Protein AF-A0A2D9CBC2-F1 (afdb_monomer_lite)

Structure (mmCIF, N/CA/C/O backbone):
data_AF-A0A2D9CBC2-F1
#
_entry.id   AF-A0A2D9CBC2-F1
#
loop_
_atom_site.group_PDB
_atom_site.id
_atom_site.type_symbol
_atom_site.label_atom_id
_atom_site.label_alt_id
_atom_site.label_comp_id
_atom_site.label_asym_id
_atom_site.label_entity_id
_atom_site.label_seq_id
_atom_site.pdbx_PDB_ins_code
_atom_site.Cartn_x
_atom_site.Cartn_y
_atom_site.Cartn_z
_atom_site.occupancy
_atom_site.B_iso_or_equiv
_atom_site.auth_seq_id
_atom_site.auth_comp_id
_atom_site.auth_asym_id
_atom_site.auth_atom_id
_atom_site.pdbx_PDB_model_num
ATOM 1 N N . MET A 1 1 ? 26.531 -27.085 -34.785 1.00 40.94 1 MET A N 1
ATOM 2 C CA . MET A 1 1 ? 26.119 -25.668 -34.708 1.00 40.94 1 MET A CA 1
ATOM 3 C C . MET A 1 1 ? 25.282 -25.502 -33.452 1.00 40.94 1 MET A C 1
ATOM 5 O O . MET A 1 1 ? 24.165 -26.002 -33.411 1.00 40.94 1 MET A O 1
ATOM 9 N N . GLU A 1 2 ? 25.852 -24.917 -32.402 1.00 42.22 2 GLU A N 1
ATOM 10 C CA . GLU A 1 2 ? 25.152 -24.679 -31.136 1.00 42.22 2 GLU A CA 1
ATOM 11 C C . GLU A 1 2 ? 24.085 -23.593 -31.327 1.00 42.22 2 GLU A C 1
ATOM 13 O O . GLU A 1 2 ? 24.379 -22.497 -31.806 1.00 42.22 2 GLU A O 1
ATOM 18 N N . LYS A 1 3 ? 22.829 -23.893 -30.980 1.00 50.03 3 LYS A N 1
ATOM 19 C CA . LYS A 1 3 ? 21.756 -22.894 -30.941 1.00 50.03 3 LYS A CA 1
ATOM 20 C C . LYS A 1 3 ? 21.967 -22.030 -29.696 1.00 50.03 3 LYS A C 1
ATOM 22 O O . LYS A 1 3 ? 21.582 -22.435 -28.604 1.00 50.03 3 LYS A O 1
ATOM 27 N N . LYS A 1 4 ? 22.588 -20.856 -29.845 1.00 57.47 4 LYS A N 1
ATOM 28 C CA . LYS A 1 4 ? 22.591 -19.839 -28.783 1.00 57.47 4 LYS A CA 1
ATOM 29 C C . LYS A 1 4 ? 21.155 -19.369 -28.552 1.00 57.47 4 LYS A C 1
ATOM 31 O O . LYS A 1 4 ? 20.508 -18.878 -29.474 1.00 57.47 4 LYS A O 1
ATOM 36 N N . ALA A 1 5 ? 20.659 -19.543 -27.331 1.00 59.41 5 ALA A N 1
ATOM 37 C CA . ALA A 1 5 ? 19.446 -18.879 -26.882 1.00 59.41 5 ALA A CA 1
ATOM 38 C C . ALA A 1 5 ? 19.767 -17.385 -26.731 1.00 59.41 5 ALA A C 1
ATOM 40 O O . ALA A 1 5 ? 20.546 -17.011 -25.858 1.00 59.41 5 ALA A O 1
ATOM 41 N N . PHE A 1 6 ? 19.237 -16.555 -27.626 1.00 63.00 6 PHE A N 1
ATOM 42 C CA . PHE A 1 6 ? 19.355 -15.101 -27.523 1.00 63.00 6 PHE A CA 1
ATOM 43 C C . PHE A 1 6 ? 18.463 -14.607 -26.383 1.00 63.00 6 PHE A C 1
ATOM 45 O O . PHE A 1 6 ? 17.301 -15.015 -26.294 1.00 63.00 6 PHE A O 1
ATOM 52 N N . SER A 1 7 ? 18.996 -13.748 -25.513 1.00 67.88 7 SER A N 1
ATOM 53 C CA . SER A 1 7 ? 18.187 -13.084 -24.495 1.00 67.88 7 SER A CA 1
ATOM 54 C C . SER A 1 7 ? 17.450 -11.909 -25.134 1.00 67.88 7 SER A C 1
ATOM 56 O O . SER A 1 7 ? 17.973 -11.239 -26.022 1.00 67.88 7 SER A O 1
ATOM 58 N N . PHE A 1 8 ? 16.239 -11.600 -24.665 1.00 66.19 8 PHE A N 1
ATOM 59 C CA . PHE A 1 8 ? 15.507 -10.407 -25.115 1.00 66.19 8 PHE A CA 1
ATOM 60 C C . PHE A 1 8 ? 16.231 -9.092 -24.776 1.00 66.19 8 PHE A C 1
ATOM 62 O O . PHE A 1 8 ? 15.882 -8.045 -25.320 1.00 66.19 8 PHE A O 1
ATOM 69 N N . ASP A 1 9 ? 17.238 -9.141 -23.902 1.00 70.81 9 ASP A N 1
ATOM 70 C CA . ASP A 1 9 ? 18.094 -8.002 -23.568 1.00 70.81 9 ASP A CA 1
ATOM 71 C C . ASP A 1 9 ? 19.150 -7.684 -24.633 1.00 70.81 9 ASP A C 1
ATOM 73 O O . ASP A 1 9 ? 19.670 -6.570 -24.639 1.00 70.81 9 ASP A O 1
ATOM 77 N N . ASP A 1 10 ? 19.409 -8.611 -25.559 1.00 74.81 10 ASP A N 1
ATOM 78 C CA . ASP A 1 10 ? 20.384 -8.438 -26.643 1.00 74.81 10 ASP A CA 1
ATOM 79 C C . ASP A 1 10 ? 19.825 -7.612 -27.818 1.00 74.81 10 ASP A C 1
ATOM 81 O O . ASP A 1 10 ? 20.557 -7.258 -28.743 1.00 74.81 10 ASP A O 1
ATOM 85 N N . PHE A 1 11 ? 18.523 -7.306 -27.800 1.00 75.88 11 PHE A N 1
ATOM 86 C CA . PHE A 1 11 ? 17.831 -6.603 -28.878 1.00 75.88 11 PHE A CA 1
ATOM 87 C C . PHE A 1 11 ? 17.501 -5.155 -28.503 1.00 75.88 11 PHE A C 1
ATOM 89 O O . PHE A 1 11 ? 17.038 -4.856 -27.398 1.00 75.88 11 PHE A O 1
ATOM 96 N N . ASP A 1 12 ? 17.692 -4.248 -29.464 1.00 76.44 12 ASP A N 1
ATOM 97 C CA . ASP A 1 12 ? 17.275 -2.854 -29.337 1.00 76.44 12 ASP A CA 1
ATOM 98 C C . ASP A 1 12 ? 15.739 -2.698 -29.387 1.00 76.44 12 ASP A C 1
ATOM 100 O O . ASP A 1 12 ? 14.984 -3.602 -29.765 1.00 76.44 12 ASP A O 1
ATOM 104 N N . ALA A 1 13 ? 15.254 -1.524 -28.972 1.00 73.62 13 ALA A N 1
ATOM 105 C CA . ALA A 1 13 ? 13.820 -1.250 -28.874 1.00 73.62 13 ALA A CA 1
ATOM 106 C C . ALA A 1 13 ? 13.097 -1.323 -30.233 1.00 73.62 13 ALA A C 1
ATOM 108 O O . ALA A 1 13 ? 11.936 -1.739 -30.290 1.00 73.62 13 ALA A O 1
ATOM 109 N N . ASP A 1 14 ? 13.777 -0.961 -31.322 1.00 78.94 14 ASP A N 1
ATOM 110 C CA . ASP A 1 14 ? 13.211 -0.983 -32.671 1.00 78.94 14 ASP A CA 1
ATOM 111 C C . ASP A 1 14 ? 13.079 -2.410 -33.218 1.00 78.94 14 ASP A C 1
ATOM 113 O O . ASP A 1 14 ? 12.090 -2.737 -33.880 1.00 78.94 14 ASP A O 1
ATOM 117 N N . THR A 1 15 ? 14.025 -3.289 -32.899 1.00 80.62 15 THR A N 1
ATOM 118 C CA . THR A 1 15 ? 14.014 -4.707 -33.273 1.00 80.62 15 THR A CA 1
ATOM 119 C C . THR A 1 15 ? 12.951 -5.462 -32.485 1.00 80.62 15 THR A C 1
ATOM 121 O O . THR A 1 15 ? 12.180 -6.225 -33.066 1.00 80.62 15 THR A O 1
ATOM 124 N N . LEU A 1 16 ? 12.809 -5.173 -31.188 1.00 79.56 16 LEU A N 1
ATOM 125 C CA . LEU A 1 16 ? 11.725 -5.708 -30.358 1.00 79.56 16 LEU A CA 1
ATOM 126 C C . LEU A 1 16 ? 10.341 -5.281 -30.875 1.00 79.56 16 LEU A C 1
ATOM 128 O O . LEU A 1 16 ? 9.439 -6.113 -31.004 1.00 79.56 16 LEU A O 1
ATOM 132 N N . ARG A 1 17 ? 10.188 -4.010 -31.278 1.00 78.75 17 ARG A N 1
ATOM 133 C CA . ARG A 1 17 ? 8.948 -3.496 -31.879 1.00 78.75 17 ARG A CA 1
ATOM 134 C C . ARG A 1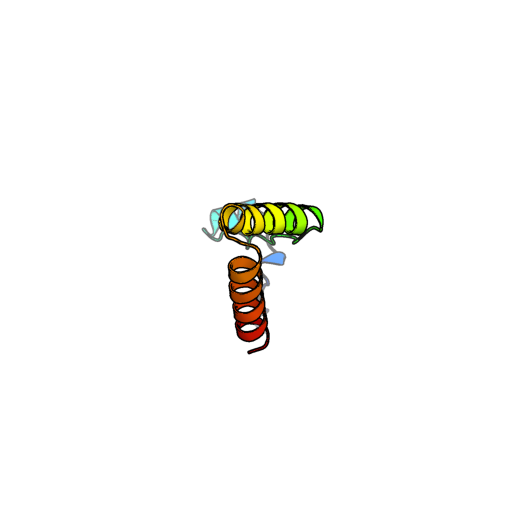 17 ? 8.603 -4.198 -33.194 1.00 78.75 17 ARG A C 1
ATOM 136 O O . ARG A 1 17 ? 7.440 -4.530 -33.406 1.00 78.75 17 ARG A O 1
ATOM 143 N N . LYS A 1 18 ? 9.593 -4.450 -34.057 1.00 83.31 18 LYS A N 1
ATOM 144 C CA . LYS A 1 18 ? 9.408 -5.188 -35.323 1.00 83.31 18 LYS A CA 1
ATOM 145 C C . LYS A 1 18 ? 9.030 -6.657 -35.106 1.00 83.31 18 LYS A C 1
ATOM 147 O O . LYS A 1 18 ? 8.303 -7.210 -35.922 1.00 83.31 18 LYS A O 1
ATOM 152 N N . MET A 1 19 ? 9.472 -7.267 -34.004 1.00 80.25 19 MET A N 1
ATOM 153 C CA . MET A 1 19 ? 9.100 -8.635 -33.613 1.00 80.25 19 MET A CA 1
ATOM 154 C C . MET A 1 19 ? 7.756 -8.720 -32.868 1.00 80.25 19 MET A C 1
ATOM 156 O O . MET A 1 19 ? 7.322 -9.814 -32.520 1.00 80.25 19 MET A O 1
ATOM 160 N N . GLY A 1 20 ? 7.092 -7.587 -32.604 1.00 78.00 20 GLY A N 1
ATOM 161 C CA . GLY A 1 20 ? 5.835 -7.550 -31.848 1.00 78.00 20 GLY A CA 1
ATOM 162 C C . GLY A 1 20 ? 5.995 -7.872 -30.358 1.00 78.00 20 GLY A C 1
ATOM 163 O O . GLY A 1 20 ? 5.005 -8.135 -29.678 1.00 78.00 20 GLY A O 1
ATOM 164 N N . VAL A 1 21 ? 7.226 -7.847 -29.838 1.00 76.06 21 VAL A N 1
ATOM 165 C CA . VAL A 1 21 ? 7.537 -8.162 -28.441 1.00 76.06 21 VAL A CA 1
ATOM 166 C C . VAL A 1 21 ? 7.773 -6.858 -27.688 1.00 76.06 21 VAL A C 1
ATOM 168 O O . VAL A 1 21 ? 8.671 -6.085 -28.012 1.00 76.06 21 VAL A O 1
ATOM 171 N N . ALA A 1 22 ? 6.966 -6.587 -26.664 1.00 69.81 22 ALA A N 1
ATOM 172 C CA . ALA A 1 22 ? 7.205 -5.454 -25.776 1.00 69.81 22 ALA A CA 1
ATOM 173 C C . ALA A 1 22 ? 8.274 -5.825 -24.742 1.00 69.81 22 ALA A C 1
ATOM 175 O O . ALA A 1 22 ? 8.177 -6.875 -24.103 1.00 69.81 22 ALA A O 1
ATOM 176 N N . LYS A 1 23 ? 9.270 -4.951 -24.537 1.00 69.50 23 LYS A N 1
ATOM 177 C CA . LYS A 1 23 ? 10.259 -5.164 -23.475 1.00 69.50 23 LYS A CA 1
ATOM 178 C C . LYS A 1 23 ? 9.537 -5.236 -22.119 1.00 69.50 23 LYS A C 1
ATOM 180 O O . LYS A 1 23 ? 8.684 -4.378 -21.853 1.00 69.50 23 LYS A O 1
ATOM 185 N N . PRO A 1 24 ? 9.856 -6.218 -21.257 1.00 67.81 24 PRO A N 1
ATOM 186 C CA . PRO A 1 24 ? 9.306 -6.274 -19.913 1.00 67.81 24 PRO A CA 1
ATOM 187 C C . PRO A 1 24 ? 9.577 -4.952 -19.198 1.00 67.81 24 PRO A C 1
ATOM 189 O O . PRO A 1 24 ? 10.717 -4.497 -19.108 1.00 67.81 24 PRO A O 1
ATOM 192 N N . ARG A 1 25 ? 8.520 -4.299 -18.710 1.00 72.50 25 ARG A N 1
ATOM 193 C CA . ARG A 1 25 ? 8.672 -3.085 -17.908 1.00 72.50 25 ARG A CA 1
ATOM 194 C C . ARG A 1 25 ? 9.250 -3.480 -16.556 1.00 72.50 25 ARG A C 1
ATOM 196 O O . ARG A 1 25 ? 8.530 -3.997 -15.706 1.00 72.50 25 ARG A O 1
ATOM 203 N N . THR A 1 26 ? 10.526 -3.198 -16.340 1.00 66.69 26 THR A N 1
ATOM 204 C CA . THR A 1 26 ? 11.135 -3.276 -15.016 1.00 66.69 26 THR A CA 1
ATOM 205 C C . THR A 1 26 ? 10.645 -2.083 -14.197 1.00 66.69 26 THR A C 1
ATOM 207 O O . THR A 1 26 ? 11.137 -0.964 -14.311 1.00 66.69 26 THR A O 1
ATOM 210 N N . LYS A 1 27 ? 9.595 -2.288 -13.393 1.00 65.62 27 LYS A N 1
ATOM 211 C CA . LYS A 1 27 ? 9.206 -1.294 -12.388 1.00 65.62 27 LYS A CA 1
ATOM 212 C C . LYS A 1 27 ? 10.216 -1.358 -11.250 1.00 65.62 27 LYS A C 1
ATOM 214 O O . LYS A 1 27 ? 10.224 -2.316 -10.484 1.00 65.62 27 LYS A O 1
ATOM 219 N N . THR A 1 28 ? 11.053 -0.337 -11.133 1.00 71.56 28 THR A N 1
ATOM 220 C CA . THR A 1 28 ? 11.879 -0.133 -9.946 1.00 71.56 28 THR A CA 1
ATOM 221 C C . THR A 1 28 ? 10.984 0.339 -8.804 1.00 71.56 28 THR A C 1
ATOM 223 O O . THR A 1 28 ? 10.412 1.431 -8.839 1.00 71.56 28 THR A O 1
ATOM 226 N N . PHE A 1 29 ? 10.830 -0.506 -7.785 1.00 72.81 29 PHE A N 1
ATOM 227 C CA . PHE A 1 29 ? 10.242 -0.088 -6.517 1.00 72.81 29 PHE A CA 1
ATOM 228 C C . PHE A 1 29 ? 11.225 0.868 -5.843 1.00 72.81 29 PHE A C 1
ATOM 230 O O . PHE A 1 29 ? 12.264 0.466 -5.333 1.00 72.81 29 PHE A O 1
ATOM 237 N N . THR A 1 30 ? 10.932 2.162 -5.932 1.00 85.75 30 THR A N 1
ATOM 238 C CA . THR A 1 30 ? 11.693 3.206 -5.244 1.00 85.75 30 THR A CA 1
ATOM 239 C C . THR A 1 30 ? 11.061 3.470 -3.879 1.00 85.75 30 THR A C 1
ATOM 241 O O . THR A 1 30 ? 9.858 3.274 -3.706 1.00 85.75 30 THR A O 1
ATOM 244 N N . ALA A 1 31 ? 11.836 3.999 -2.928 1.00 87.00 31 ALA A N 1
ATOM 245 C CA . ALA A 1 31 ? 11.312 4.401 -1.616 1.00 87.00 31 ALA A CA 1
ATOM 246 C C . ALA A 1 31 ? 10.136 5.397 -1.721 1.00 87.00 31 ALA A C 1
ATOM 248 O O . ALA A 1 31 ? 9.244 5.429 -0.877 1.00 87.00 31 ALA A O 1
ATOM 249 N N . GLU A 1 32 ? 10.102 6.206 -2.782 1.00 85.44 32 GLU A N 1
ATOM 250 C CA . GLU A 1 32 ? 8.986 7.111 -3.058 1.00 85.44 32 GLU A CA 1
ATOM 251 C C . GLU A 1 32 ? 7.711 6.363 -3.475 1.00 85.44 32 GLU A C 1
ATOM 253 O O . GLU A 1 32 ? 6.622 6.690 -3.003 1.00 85.44 32 GLU A O 1
ATOM 258 N N . HIS A 1 33 ? 7.835 5.313 -4.292 1.00 85.69 33 HIS A N 1
ATOM 259 C CA . HIS A 1 33 ? 6.699 4.456 -4.628 1.00 85.69 33 HIS A CA 1
ATOM 260 C C . HIS A 1 33 ? 6.123 3.764 -3.387 1.00 85.69 33 HIS A C 1
ATOM 262 O O . HIS A 1 33 ? 4.901 3.689 -3.253 1.00 85.69 33 HIS A O 1
ATOM 268 N N . GLU A 1 34 ? 6.972 3.314 -2.460 1.00 84.62 34 GLU A N 1
ATOM 269 C CA . GLU A 1 34 ? 6.523 2.726 -1.192 1.00 84.62 34 GLU A CA 1
ATOM 270 C C . GLU A 1 34 ? 5.755 3.734 -0.336 1.00 84.62 34 GLU A C 1
ATOM 272 O O . GLU A 1 34 ? 4.666 3.420 0.147 1.00 84.62 34 GLU A O 1
ATOM 277 N N . ARG A 1 35 ? 6.257 4.971 -0.209 1.00 85.19 35 ARG A N 1
ATOM 278 C CA . ARG A 1 35 ? 5.553 6.044 0.511 1.00 85.19 35 ARG A CA 1
ATOM 279 C C . ARG A 1 35 ? 4.176 6.319 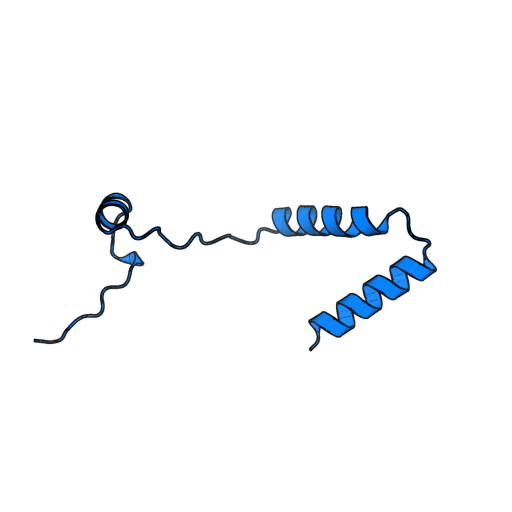-0.080 1.00 85.19 35 ARG A C 1
ATOM 281 O O . ARG A 1 35 ? 3.188 6.363 0.651 1.00 85.19 35 ARG A O 1
ATOM 288 N N . GLN A 1 36 ? 4.085 6.460 -1.399 1.00 87.44 36 GLN A N 1
ATOM 289 C CA . GLN A 1 36 ? 2.809 6.699 -2.076 1.00 87.44 36 GLN A CA 1
ATOM 290 C C . GLN A 1 36 ? 1.836 5.531 -1.898 1.00 87.44 36 GLN A C 1
ATOM 292 O O . GLN A 1 36 ? 0.634 5.743 -1.728 1.00 87.44 36 GLN A O 1
ATOM 297 N N . PHE A 1 37 ? 2.340 4.297 -1.920 1.00 87.00 37 PHE A N 1
ATOM 298 C CA . PHE A 1 37 ? 1.522 3.111 -1.699 1.00 87.00 37 PHE A CA 1
ATOM 299 C C . PHE A 1 37 ? 1.014 3.041 -0.256 1.00 87.00 37 PHE A C 1
ATOM 301 O O . PHE A 1 37 ? -0.180 2.837 -0.039 1.00 87.00 37 PHE A O 1
ATOM 308 N N . ALA A 1 38 ? 1.882 3.313 0.721 1.00 84.94 38 ALA A N 1
ATOM 309 C CA . ALA A 1 38 ? 1.510 3.392 2.128 1.00 84.94 38 ALA A CA 1
ATOM 310 C C . ALA A 1 38 ? 0.417 4.445 2.361 1.00 84.94 38 ALA A C 1
ATOM 312 O O . ALA A 1 38 ? -0.586 4.144 3.001 1.00 84.94 38 ALA A O 1
ATOM 313 N N . ILE A 1 39 ? 0.543 5.642 1.776 1.00 85.44 39 ILE A N 1
ATOM 314 C CA . ILE A 1 39 ? -0.482 6.696 1.872 1.00 85.44 39 ILE A CA 1
ATOM 315 C C . ILE A 1 39 ? -1.817 6.226 1.279 1.00 85.44 39 ILE A C 1
ATOM 317 O O . ILE A 1 39 ? -2.860 6.412 1.904 1.00 85.44 39 ILE A O 1
ATOM 321 N N . LYS A 1 40 ? -1.808 5.576 0.107 1.00 86.31 40 LYS A N 1
ATOM 322 C CA . LYS A 1 40 ? -3.033 5.034 -0.511 1.00 86.31 40 LYS A CA 1
ATOM 323 C C . LYS A 1 40 ? -3.725 4.018 0.395 1.00 86.31 40 LYS A C 1
ATOM 325 O O . LYS A 1 40 ? -4.937 4.094 0.565 1.00 86.31 40 LYS A O 1
ATOM 330 N N . VAL A 1 41 ? -2.965 3.104 0.995 1.00 85.75 41 VAL A N 1
ATOM 331 C CA . VAL A 1 41 ? -3.502 2.086 1.911 1.00 85.75 41 VAL A CA 1
ATOM 332 C C . VAL A 1 41 ? -4.0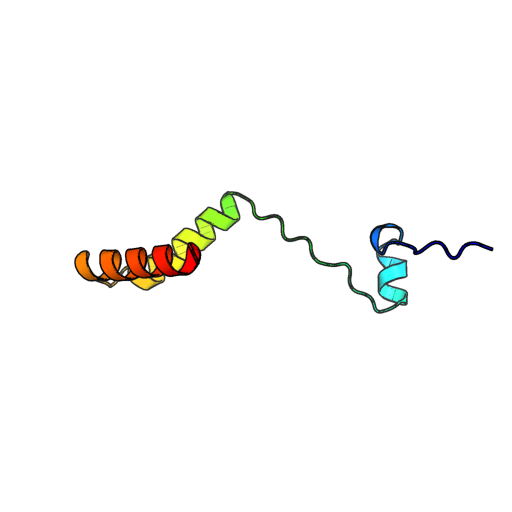32 2.724 3.197 1.00 85.75 41 VAL A C 1
ATOM 334 O O . VAL A 1 41 ? -5.143 2.414 3.624 1.00 85.75 41 VAL A O 1
ATOM 337 N N . LEU A 1 42 ? -3.280 3.651 3.794 1.00 84.69 42 LEU A N 1
ATOM 338 C CA . LEU A 1 42 ? -3.678 4.346 5.021 1.00 84.69 42 LEU A CA 1
ATOM 339 C C . LEU A 1 42 ? -4.932 5.208 4.822 1.00 84.69 42 LEU A C 1
ATOM 341 O O . LEU A 1 42 ? -5.765 5.276 5.725 1.00 84.69 42 LEU A O 1
ATOM 345 N N . ASN A 1 43 ? -5.105 5.808 3.642 1.00 88.38 43 ASN A N 1
ATOM 346 C CA . ASN A 1 43 ? -6.303 6.576 3.301 1.00 88.38 43 ASN A CA 1
ATOM 347 C C . ASN A 1 43 ? -7.569 5.715 3.283 1.00 88.38 43 ASN A C 1
ATOM 349 O O . ASN A 1 43 ? -8.611 6.173 3.738 1.00 88.38 43 ASN A O 1
ATOM 353 N N . VAL A 1 44 ? -7.497 4.465 2.818 1.00 87.44 44 VAL A N 1
ATOM 354 C CA . VAL A 1 44 ? -8.665 3.562 2.796 1.00 87.44 44 VAL A CA 1
ATOM 355 C C . VAL A 1 44 ? -9.157 3.243 4.208 1.00 87.44 44 VAL A C 1
ATOM 357 O O . VAL A 1 44 ? -10.351 3.068 4.428 1.00 87.44 44 VAL A O 1
ATOM 360 N N . ILE A 1 45 ? -8.246 3.199 5.181 1.00 88.19 45 ILE A N 1
ATOM 361 C CA . ILE A 1 45 ? -8.569 2.880 6.575 1.00 88.19 45 ILE A CA 1
ATOM 362 C C . ILE A 1 45 ? -8.680 4.123 7.465 1.00 88.19 45 ILE A C 1
ATOM 364 O O . ILE A 1 45 ? -8.788 3.986 8.683 1.00 88.19 45 ILE A O 1
ATOM 368 N N . CYS A 1 46 ? -8.624 5.337 6.904 1.00 89.88 4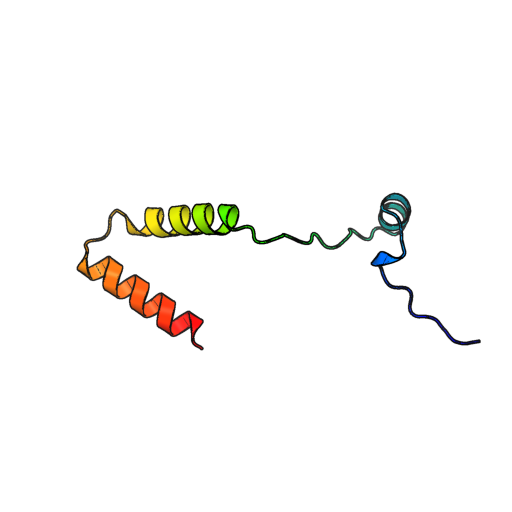6 CYS A N 1
ATOM 369 C CA . CYS A 1 46 ? -8.545 6.565 7.698 1.00 89.88 46 CYS A CA 1
ATOM 370 C C . CYS A 1 46 ? -9.834 6.861 8.478 1.00 89.88 46 CYS A C 1
ATOM 372 O O . CYS A 1 46 ? -9.760 7.425 9.569 1.00 89.88 46 CYS A O 1
ATOM 374 N N . SER A 1 47 ? -10.982 6.431 7.950 1.00 91.06 47 SER A N 1
ATOM 375 C CA . SER A 1 47 ? -12.309 6.590 8.552 1.00 91.06 47 SER A CA 1
ATOM 376 C C . SER A 1 47 ? -12.606 5.576 9.660 1.00 91.06 47 SER A C 1
ATOM 378 O O . SER A 1 47 ? -13.587 5.733 10.382 1.00 91.06 47 SER A O 1
ATOM 380 N N . LEU A 1 48 ? -11.767 4.547 9.810 1.00 91.31 48 LEU A N 1
ATOM 381 C CA . LEU A 1 48 ? -11.945 3.506 10.814 1.00 91.31 48 LEU A CA 1
ATOM 382 C C . LEU A 1 48 ? -11.489 3.972 12.200 1.00 91.31 48 LEU A C 1
ATOM 384 O O . LEU A 1 48 ? -10.505 4.705 12.361 1.00 91.31 48 LEU A O 1
ATOM 388 N N . GLN A 1 49 ? -12.145 3.450 13.233 1.00 92.19 49 GLN A N 1
ATOM 389 C CA . GLN A 1 49 ? -11.710 3.636 14.609 1.00 92.19 49 GLN A CA 1
ATOM 390 C C . GLN A 1 49 ? -10.347 2.969 14.847 1.00 92.19 49 GLN A C 1
ATOM 392 O O . GLN A 1 49 ? -9.923 2.045 14.146 1.00 92.19 49 GLN A O 1
ATOM 397 N N . LYS A 1 50 ? -9.627 3.415 15.885 1.00 88.00 50 LYS A N 1
ATOM 398 C CA . LYS A 1 50 ? -8.297 2.878 16.232 1.00 88.00 50 LYS A CA 1
ATOM 399 C C . LYS A 1 50 ? -8.305 1.348 16.384 1.00 88.00 50 LYS A C 1
ATOM 401 O O . LYS A 1 50 ? -7.403 0.688 15.875 1.00 88.00 50 LYS A O 1
ATOM 406 N N . SER A 1 51 ? -9.327 0.798 17.039 1.00 91.69 51 SER A N 1
ATOM 407 C CA . SER A 1 51 ? -9.509 -0.645 17.254 1.00 91.69 51 SER A CA 1
ATOM 408 C C . SER A 1 51 ? -9.665 -1.426 15.943 1.00 91.69 51 SER A C 1
ATOM 410 O O . SER A 1 51 ? -9.067 -2.492 15.780 1.00 91.69 51 SER A O 1
ATOM 412 N N . GLU A 1 52 ? -10.420 -0.877 14.994 1.00 90.69 52 GLU A N 1
ATOM 413 C CA . GLU A 1 52 ? -10.675 -1.455 13.674 1.00 90.69 52 GLU A CA 1
ATOM 414 C C . GLU A 1 52 ? -9.416 -1.423 12.805 1.00 90.69 52 GLU A C 1
ATOM 416 O O . GLU A 1 52 ? -9.023 -2.458 12.263 1.00 90.69 52 GLU A O 1
ATOM 421 N N . ARG A 1 53 ? -8.700 -0.288 12.774 1.00 90.06 53 ARG A N 1
ATOM 422 C CA . ARG A 1 5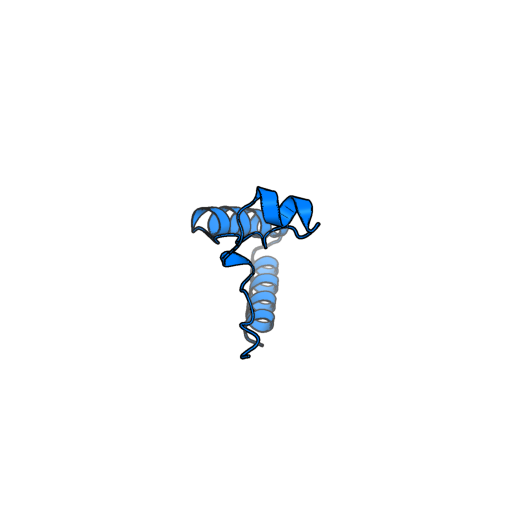3 ? -7.398 -0.180 12.090 1.00 90.06 53 ARG A CA 1
ATOM 423 C C . ARG A 1 53 ? -6.402 -1.212 12.607 1.00 90.06 53 ARG A C 1
ATOM 425 O O . ARG A 1 53 ? -5.782 -1.918 11.817 1.00 90.06 53 ARG A O 1
ATOM 432 N N . SER A 1 54 ? -6.288 -1.369 13.927 1.00 89.19 54 SER A N 1
ATOM 433 C CA . SER A 1 54 ? -5.409 -2.381 14.528 1.00 89.19 54 SER A CA 1
ATOM 434 C C . SER A 1 54 ? -5.815 -3.817 14.180 1.00 89.19 54 SER A C 1
ATOM 436 O O . SER A 1 54 ? -4.963 -4.704 14.164 1.00 89.19 54 SER A O 1
ATOM 438 N N . ARG A 1 55 ? -7.099 -4.094 13.928 1.00 92.62 55 ARG A N 1
ATOM 439 C CA . ARG A 1 55 ? -7.557 -5.423 13.492 1.00 92.62 55 ARG A CA 1
ATOM 440 C C . ARG A 1 55 ? -7.202 -5.680 12.025 1.00 92.62 55 ARG A C 1
ATOM 442 O O . ARG A 1 55 ? -6.653 -6.737 11.729 1.00 92.62 55 ARG A O 1
ATOM 449 N N . VAL A 1 56 ? -7.449 -4.707 11.146 1.00 90.44 56 VAL A N 1
ATOM 450 C CA . VAL A 1 56 ? -7.122 -4.792 9.711 1.00 90.44 56 VAL A CA 1
ATOM 451 C C . VAL A 1 56 ? -5.618 -4.961 9.499 1.00 90.44 56 VAL A C 1
ATOM 453 O O . VAL A 1 56 ? -5.204 -5.875 8.791 1.00 90.44 56 VAL A O 1
ATOM 456 N N . LEU A 1 57 ? -4.794 -4.147 10.168 1.00 88.56 57 LEU A N 1
ATOM 457 C CA . LEU A 1 57 ? -3.336 -4.225 10.043 1.00 88.56 57 LEU A CA 1
ATOM 458 C C . LEU A 1 57 ? -2.785 -5.570 10.530 1.00 88.56 57 LEU A C 1
ATOM 460 O O . LEU A 1 57 ? -1.977 -6.175 9.836 1.00 88.56 57 LEU A O 1
ATOM 464 N N . ARG A 1 58 ? -3.267 -6.087 11.671 1.00 90.69 58 ARG A N 1
ATOM 465 C CA . ARG A 1 58 ? -2.871 -7.423 12.153 1.00 90.69 58 ARG A CA 1
ATOM 466 C C . ARG A 1 58 ? -3.211 -8.517 11.147 1.00 90.69 58 ARG A C 1
ATOM 468 O O . ARG A 1 58 ? -2.374 -9.368 10.882 1.00 90.69 58 ARG A O 1
ATOM 475 N N . ARG A 1 59 ? -4.412 -8.476 10.560 1.00 90.62 59 ARG A N 1
ATOM 476 C CA . ARG 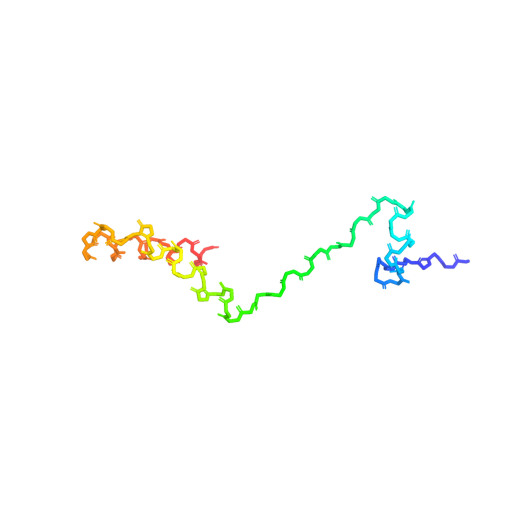A 1 59 ? -4.813 -9.456 9.543 1.00 90.62 59 ARG A CA 1
ATOM 477 C C . ARG A 1 59 ? -3.932 -9.375 8.296 1.00 90.62 59 ARG A C 1
ATOM 479 O O . ARG A 1 59 ? -3.553 -10.418 7.779 1.00 90.62 59 ARG A O 1
ATOM 486 N N . ALA A 1 60 ? -3.608 -8.166 7.840 1.00 87.38 60 ALA A N 1
ATOM 487 C CA . ALA A 1 60 ? -2.739 -7.959 6.685 1.00 87.38 60 ALA A CA 1
ATOM 488 C C . ALA A 1 60 ? -1.321 -8.506 6.919 1.00 87.38 60 ALA A C 1
ATOM 490 O O . ALA A 1 60 ? -0.780 -9.160 6.035 1.00 87.38 60 ALA A O 1
ATOM 491 N N . VAL A 1 61 ? -0.753 -8.304 8.116 1.00 89.38 61 VAL A N 1
ATOM 492 C CA . VAL A 1 61 ? 0.547 -8.886 8.499 1.00 89.38 61 VAL A CA 1
ATOM 493 C C . VAL A 1 61 ? 0.495 -10.412 8.438 1.00 89.38 61 VAL A C 1
ATOM 495 O O . VAL A 1 61 ? 1.291 -11.012 7.728 1.00 89.38 61 VAL A O 1
ATOM 498 N N . THR A 1 62 ? -0.503 -11.037 9.072 1.00 92.00 62 THR A N 1
ATOM 499 C CA . THR A 1 62 ? -0.647 -12.503 9.058 1.00 92.00 62 THR A CA 1
ATOM 500 C C . THR A 1 62 ? -0.783 -13.083 7.649 1.00 92.00 62 THR A C 1
ATOM 502 O O . THR A 1 62 ? -0.307 -14.182 7.407 1.00 92.00 62 THR A O 1
ATOM 505 N N . MET A 1 63 ? -1.437 -12.375 6.722 1.00 88.31 63 MET A N 1
ATOM 506 C CA . MET A 1 63 ? -1.588 -12.835 5.335 1.00 88.31 63 MET A CA 1
ATOM 507 C C . MET A 1 63 ? -0.316 -12.683 4.493 1.00 88.31 63 MET A C 1
ATOM 509 O O . MET A 1 63 ? -0.187 -13.379 3.496 1.00 88.31 63 MET A O 1
ATOM 513 N N . ASN A 1 64 ? 0.582 -11.765 4.854 1.00 85.50 64 ASN A N 1
ATOM 514 C CA . ASN A 1 64 ? 1.843 -11.551 4.138 1.00 85.50 64 ASN A CA 1
ATOM 515 C C . ASN A 1 64 ? 2.976 -12.453 4.645 1.00 85.50 64 ASN A C 1
ATOM 517 O O . ASN A 1 64 ? 3.973 -12.615 3.950 1.00 85.50 64 ASN A O 1
ATOM 521 N N . GLU A 1 65 ? 2.855 -12.992 5.860 1.00 80.44 65 GLU A N 1
ATOM 522 C CA . GLU A 1 65 ? 3.831 -13.917 6.454 1.00 80.44 65 GLU A CA 1
ATOM 523 C C . GLU A 1 65 ? 3.610 -15.389 6.043 1.00 80.44 65 GLU A C 1
ATOM 525 O O . GLU A 1 65 ? 4.430 -16.241 6.383 1.00 80.44 65 GLU A O 1
ATOM 530 N N . THR A 1 66 ? 2.529 -15.687 5.312 1.00 51.16 66 THR A N 1
ATOM 531 C CA . THR A 1 66 ? 2.224 -16.992 4.687 1.00 51.16 66 THR A CA 1
ATOM 532 C C . THR A 1 66 ? 2.492 -16.975 3.195 1.00 51.16 66 THR A C 1
ATOM 534 O O . THR A 1 66 ? 3.073 -17.961 2.694 1.00 51.16 66 THR A O 1
#

pLDDT: mean 79.26, std 12.27, range [40.94, 92.62]

Secondary structure (DSSP, 8-state):
-------GGGS-HHHHHHTTPPPP------HHHHHHHHHHHHHHTTTS-HHHHHHHHHHHHHHH--

Foldseek 3Di:
DDPDDDDPVVDDPVVCVVVVHDDPDPDDPDPVVVVVVVVVVCVVCVPPDPVVVVVVVVVVVVVVVD

Radius of gyration: 21.59 Å; chains: 1; bounding box: 38×33×53 Å

Sequence (66 aa):
MEKKAFSFDDFDADTLRKMGVAKPRTKTFTAEHERQFAIKVLNVICSLQKSERSRVLRRAVTMNET